Protein AF-A0A946AIP4-F1 (afdb_monomer_lite)

Secondary structure (DSSP, 8-state):
-------TTSHHHHHHHHTTTT--SSS--BTTB---TTHHHHS-HHHHHHHHH-HHHHHHTT-HHHHHHHHHTTTPPPP-----HHHHHHHHHHHHHHHHHTT---------TTS-------------------------------------

Sequence (152 aa):
MAPDVLPEHDGAYLFRTRCNSCHTFGGGDHDLGPDLAGVTFTRPEAWLQKWLSDPSAMIDGGDPTAVDLYTQYNEIRMPNLKLSGEDISRLMDYLRIQDKRLGFDTGEKDERENAPAGHHDHDHDHAHEHEAQEQAHEQAHEEHGGHSHDEG

pLDDT: mean 77.29, std 22.86, range [36.0, 97.56]

Radius of gyration: 34.37 Å; chains: 1; bounding box: 66×35×102 Å

Structure (mmCIF, N/CA/C/O backbone):
data_AF-A0A946AIP4-F1
#
_entry.id   AF-A0A946AIP4-F1
#
loop_
_atom_site.group_PDB
_atom_site.id
_atom_site.type_symbol
_atom_sit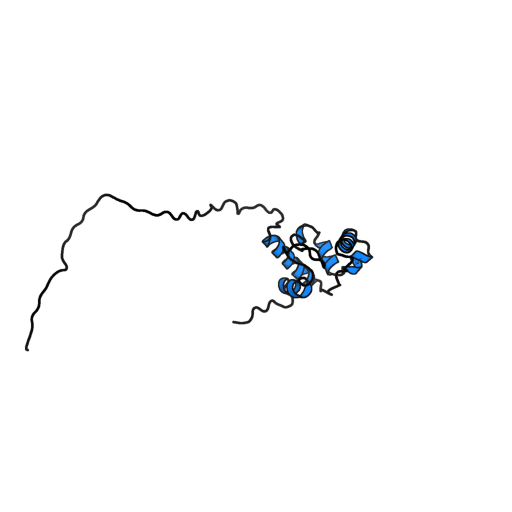e.label_atom_id
_atom_site.label_alt_id
_atom_site.label_comp_id
_atom_site.label_asym_id
_atom_site.label_entity_id
_atom_site.label_seq_id
_atom_site.pdbx_PDB_ins_code
_atom_site.Cartn_x
_atom_site.Cartn_y
_atom_site.Cartn_z
_atom_site.occupancy
_atom_site.B_iso_or_equiv
_atom_site.auth_seq_id
_atom_site.auth_comp_id
_atom_site.auth_asym_id
_atom_site.auth_atom_id
_atom_site.pdbx_PDB_model_num
ATOM 1 N N . MET A 1 1 ? 26.151 -6.319 -23.398 1.00 40.94 1 MET A N 1
ATOM 2 C CA . MET A 1 1 ? 24.923 -5.883 -22.705 1.00 40.94 1 MET A CA 1
ATOM 3 C C . MET A 1 1 ? 25.082 -6.158 -21.222 1.00 40.94 1 MET A C 1
ATOM 5 O O . MET A 1 1 ? 25.378 -7.295 -20.879 1.00 40.94 1 MET A O 1
ATOM 9 N N . ALA A 1 2 ? 24.937 -5.148 -20.365 1.00 49.59 2 ALA A N 1
ATOM 10 C CA . ALA A 1 2 ? 24.704 -5.395 -18.944 1.00 49.59 2 ALA A CA 1
ATOM 11 C C . ALA A 1 2 ? 23.263 -5.918 -18.775 1.00 49.59 2 ALA A C 1
ATOM 13 O O . ALA A 1 2 ? 22.395 -5.484 -19.538 1.00 49.59 2 ALA A O 1
ATOM 14 N N . PRO A 1 3 ? 23.003 -6.863 -17.858 1.00 53.16 3 PRO A N 1
ATOM 15 C CA . PRO A 1 3 ? 21.641 -7.283 -17.562 1.00 53.16 3 PRO A CA 1
ATOM 16 C C . PRO A 1 3 ? 20.845 -6.084 -17.041 1.00 53.16 3 PRO A C 1
ATOM 18 O O . PRO A 1 3 ? 21.365 -5.289 -16.259 1.00 53.16 3 PRO A O 1
ATOM 21 N N . ASP A 1 4 ? 19.600 -5.965 -17.495 1.00 62.44 4 ASP A N 1
ATOM 22 C CA . ASP A 1 4 ? 18.590 -5.024 -17.006 1.00 62.44 4 ASP A CA 1
ATOM 23 C C . ASP A 1 4 ? 18.219 -5.368 -15.550 1.00 62.44 4 ASP A C 1
ATOM 25 O O . ASP A 1 4 ? 17.180 -5.955 -15.249 1.00 62.44 4 ASP A O 1
ATOM 29 N N . VAL A 1 5 ? 19.151 -5.122 -14.627 1.00 59.91 5 VAL A N 1
ATOM 30 C CA . VAL A 1 5 ? 18.922 -5.251 -13.190 1.00 59.91 5 VAL A CA 1
ATOM 31 C C . VAL A 1 5 ? 18.235 -3.965 -12.764 1.00 59.91 5 VAL A C 1
ATOM 33 O O . VAL A 1 5 ? 18.893 -2.959 -12.500 1.00 59.91 5 VAL A O 1
ATOM 36 N N . LEU A 1 6 ? 16.900 -3.998 -12.730 1.00 58.81 6 LEU A N 1
ATOM 37 C CA . LEU A 1 6 ? 16.118 -2.973 -12.042 1.00 58.81 6 LEU A CA 1
ATOM 38 C C . LEU A 1 6 ? 16.717 -2.800 -10.636 1.00 58.81 6 LEU A C 1
ATOM 40 O O . LEU A 1 6 ? 16.903 -3.815 -9.955 1.00 58.81 6 LEU A O 1
ATOM 44 N N . PRO A 1 7 ? 17.056 -1.571 -10.207 1.00 66.94 7 PRO A N 1
ATOM 45 C CA . PRO A 1 7 ? 17.585 -1.332 -8.870 1.00 66.94 7 PRO A CA 1
ATOM 46 C C . PRO A 1 7 ? 16.702 -2.020 -7.824 1.00 66.94 7 PRO A C 1
ATOM 48 O O . PRO A 1 7 ? 15.482 -1.969 -7.940 1.00 66.94 7 PRO A O 1
ATOM 51 N N . GLU A 1 8 ? 17.281 -2.644 -6.794 1.00 60.56 8 GLU A N 1
ATOM 52 C CA . GLU A 1 8 ? 16.506 -3.384 -5.772 1.00 60.56 8 GLU A CA 1
ATOM 53 C C . GLU A 1 8 ? 15.485 -2.514 -5.023 1.00 60.56 8 GLU A C 1
ATOM 55 O O . GLU A 1 8 ? 14.568 -3.019 -4.380 1.00 60.56 8 GLU A O 1
ATOM 60 N N . HIS A 1 9 ? 15.637 -1.198 -5.127 1.00 68.75 9 HIS A N 1
ATOM 61 C CA . HIS A 1 9 ? 14.722 -0.223 -4.566 1.00 68.75 9 HIS A CA 1
ATOM 62 C C . HIS A 1 9 ? 13.744 0.365 -5.585 1.00 68.75 9 HIS A C 1
ATOM 64 O O . HIS A 1 9 ? 12.941 1.210 -5.222 1.00 68.75 9 HIS A O 1
ATOM 70 N N . ASP A 1 10 ? 13.789 -0.032 -6.854 1.00 88.81 10 ASP A N 1
ATOM 71 C CA . ASP A 1 10 ? 12.845 0.453 -7.855 1.00 88.81 10 ASP A CA 1
ATOM 72 C C . ASP A 1 10 ? 11.418 -0.031 -7.557 1.00 88.81 10 ASP A C 1
ATOM 74 O O . ASP A 1 10 ? 11.199 -1.175 -7.147 1.00 88.81 10 ASP A O 1
ATOM 78 N N . GLY A 1 11 ? 10.425 0.828 -7.794 1.00 92.69 11 GLY A N 1
ATOM 79 C CA . GLY A 1 11 ? 9.026 0.513 -7.503 1.00 92.69 11 GLY A CA 1
ATOM 80 C C . GLY A 1 11 ? 8.517 -0.717 -8.263 1.00 92.69 11 GLY A C 1
ATOM 81 O O . GLY A 1 11 ? 7.774 -1.520 -7.696 1.00 92.69 11 GLY A O 1
ATOM 82 N N . ALA A 1 12 ? 8.975 -0.937 -9.503 1.00 93.25 12 ALA A N 1
ATOM 83 C CA . ALA A 1 12 ? 8.600 -2.122 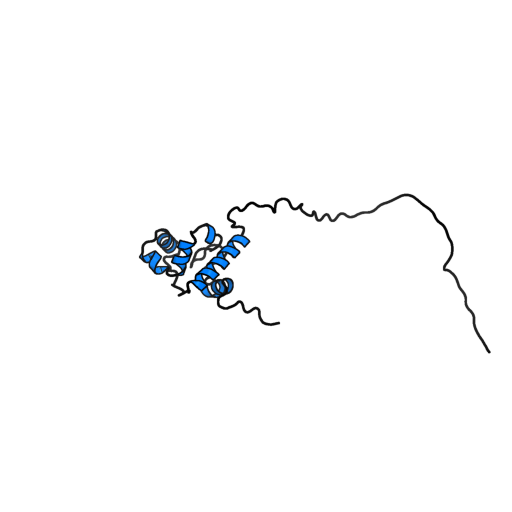-10.274 1.00 93.25 12 ALA A CA 1
ATOM 84 C C . ALA A 1 12 ? 9.230 -3.401 -9.703 1.00 93.25 12 ALA A C 1
ATOM 86 O O . ALA A 1 12 ? 8.592 -4.458 -9.671 1.00 93.25 12 ALA A O 1
ATOM 87 N N . TYR A 1 13 ? 10.473 -3.313 -9.223 1.00 93.44 13 TYR A N 1
ATOM 88 C CA . TYR A 1 13 ? 11.137 -4.427 -8.551 1.00 93.44 13 TYR A CA 1
ATOM 89 C C . TYR A 1 13 ? 10.443 -4.781 -7.229 1.00 93.44 13 TYR A C 1
ATOM 91 O O . TYR A 1 13 ? 10.164 -5.959 -6.977 1.00 93.44 13 TYR A O 1
ATOM 99 N N . LEU A 1 14 ? 10.110 -3.775 -6.415 1.00 94.38 14 LEU A N 1
ATOM 100 C CA . LEU A 1 14 ? 9.376 -3.950 -5.161 1.00 94.38 14 LEU A CA 1
ATOM 101 C C . LEU A 1 14 ? 8.022 -4.618 -5.407 1.00 94.38 14 LEU A C 1
ATOM 103 O O . LEU A 1 14 ? 7.722 -5.628 -4.773 1.00 94.38 14 LEU A O 1
ATOM 107 N N . PHE A 1 15 ? 7.245 -4.139 -6.381 1.00 95.19 15 PHE A N 1
ATOM 108 C CA . PHE A 1 15 ? 5.968 -4.758 -6.733 1.00 95.19 15 PHE A CA 1
ATOM 109 C C . PHE A 1 15 ? 6.135 -6.231 -7.134 1.00 95.19 15 PHE A C 1
ATOM 111 O O . PHE A 1 15 ? 5.472 -7.115 -6.583 1.00 95.19 15 PHE A O 1
ATOM 118 N N . ARG A 1 16 ? 7.072 -6.521 -8.047 1.00 93.50 16 ARG A N 1
ATOM 119 C CA . ARG A 1 16 ? 7.306 -7.880 -8.556 1.00 93.50 16 ARG A CA 1
ATOM 120 C C . ARG A 1 16 ? 7.723 -8.860 -7.461 1.00 93.50 16 ARG A C 1
ATOM 122 O O . ARG A 1 16 ? 7.349 -10.026 -7.523 1.00 93.50 16 ARG A O 1
ATOM 129 N N . THR A 1 17 ? 8.517 -8.409 -6.493 1.00 93.62 17 THR A N 1
ATOM 130 C CA . THR A 1 17 ? 9.101 -9.279 -5.460 1.00 93.62 17 THR A CA 1
ATOM 131 C C . THR A 1 17 ? 8.296 -9.332 -4.166 1.00 93.62 17 THR A C 1
ATOM 133 O O . THR A 1 17 ? 8.458 -10.285 -3.405 1.00 93.62 17 THR A O 1
ATOM 136 N N . ARG A 1 18 ? 7.446 -8.333 -3.892 1.00 94.38 18 ARG A N 1
ATOM 137 C CA . ARG A 1 18 ? 6.746 -8.186 -2.605 1.00 94.38 18 ARG A CA 1
ATOM 138 C C . ARG A 1 18 ? 5.220 -8.146 -2.702 1.00 94.38 18 ARG A C 1
ATOM 140 O O . ARG A 1 18 ? 4.573 -8.395 -1.691 1.00 94.38 18 ARG A O 1
ATOM 147 N N . CYS A 1 19 ? 4.647 -7.838 -3.867 1.00 95.25 19 CYS A N 1
ATOM 148 C CA . CYS A 1 19 ? 3.201 -7.624 -4.023 1.00 95.25 19 CYS A CA 1
ATOM 149 C C . CYS A 1 19 ? 2.549 -8.650 -4.962 1.00 95.25 19 CYS A C 1
ATOM 151 O O . CYS A 1 19 ? 1.486 -9.182 -4.650 1.00 95.25 19 CYS A O 1
ATOM 153 N N . ASN A 1 20 ? 3.212 -8.977 -6.075 1.00 94.44 20 ASN A N 1
ATOM 154 C CA . ASN A 1 20 ? 2.677 -9.833 -7.144 1.00 94.44 20 ASN A CA 1
ATOM 155 C C . ASN A 1 20 ? 2.434 -11.305 -6.737 1.00 94.44 20 ASN A C 1
ATOM 157 O O . ASN A 1 20 ? 1.905 -12.093 -7.510 1.00 94.44 20 ASN A O 1
ATOM 161 N N . SER A 1 21 ? 2.846 -11.717 -5.535 1.00 93.44 21 SER A N 1
ATOM 162 C CA . SER A 1 21 ? 2.510 -13.046 -5.006 1.00 93.44 21 SER A CA 1
ATOM 163 C C . SER A 1 21 ? 1.051 -13.162 -4.564 1.00 93.44 21 SER A C 1
ATOM 165 O O . SER A 1 21 ? 0.535 -14.272 -4.486 1.00 93.44 21 SER A O 1
ATOM 167 N N . CYS A 1 22 ? 0.420 -12.036 -4.222 1.00 95.44 22 CYS A N 1
ATOM 168 C CA . CYS A 1 22 ? -0.935 -11.999 -3.668 1.00 95.44 22 CYS A CA 1
ATOM 169 C C . CYS A 1 22 ? -1.879 -11.091 -4.459 1.00 95.44 22 CYS A C 1
ATOM 171 O O . CYS A 1 22 ? -3.088 -11.267 -4.377 1.00 95.44 22 CYS A O 1
ATOM 173 N N . HIS A 1 23 ? -1.331 -10.123 -5.193 1.00 95.88 23 HIS A N 1
ATOM 174 C CA . HIS A 1 23 ? -2.089 -9.134 -5.943 1.00 95.88 23 HIS A CA 1
ATOM 175 C C . HIS A 1 23 ? -1.799 -9.227 -7.431 1.00 95.88 23 HIS A C 1
ATOM 177 O O . HIS A 1 23 ? -0.675 -9.523 -7.837 1.00 95.88 23 HIS A O 1
ATOM 183 N N . THR A 1 24 ? -2.791 -8.862 -8.230 1.00 94.25 24 THR A N 1
ATOM 184 C CA . THR A 1 24 ? -2.620 -8.595 -9.655 1.00 94.25 24 THR A CA 1
ATOM 185 C C . THR A 1 24 ? -2.607 -7.094 -9.931 1.00 94.25 24 THR A C 1
ATOM 187 O O . THR A 1 24 ? -2.795 -6.268 -9.035 1.00 94.25 24 THR A O 1
ATOM 190 N N . PHE A 1 25 ? -2.375 -6.749 -11.197 1.00 93.06 25 PHE A N 1
ATOM 191 C CA . PHE A 1 25 ? -2.563 -5.397 -11.702 1.00 93.06 25 PHE A CA 1
ATOM 192 C C . PHE A 1 25 ? -3.305 -5.455 -13.046 1.00 93.06 25 PHE A C 1
ATOM 194 O O . PHE A 1 25 ? -2.689 -5.675 -14.089 1.00 93.06 25 PHE A O 1
ATOM 201 N N . GLY A 1 26 ? -4.631 -5.324 -13.018 1.00 90.75 26 GLY A N 1
ATOM 202 C CA . GLY A 1 26 ? -5.519 -5.497 -14.175 1.00 90.75 26 GLY A CA 1
ATOM 203 C C . GLY A 1 26 ? -5.855 -6.962 -14.475 1.00 90.75 26 GLY A C 1
ATOM 204 O O . GLY A 1 26 ? -6.305 -7.277 -15.576 1.00 90.75 26 GLY A O 1
ATOM 205 N N . GLY A 1 27 ? -5.587 -7.864 -13.526 1.00 90.81 27 GLY A N 1
ATOM 206 C CA . GLY A 1 27 ? -5.831 -9.305 -13.645 1.00 90.81 27 GLY A CA 1
ATOM 207 C C . GLY A 1 27 ? -7.122 -9.781 -12.977 1.00 90.81 27 GLY A C 1
ATOM 208 O O . GLY A 1 27 ? -7.464 -10.954 -13.121 1.00 90.81 27 GLY A O 1
ATOM 209 N N . GLY A 1 28 ? -7.837 -8.885 -12.288 1.00 92.69 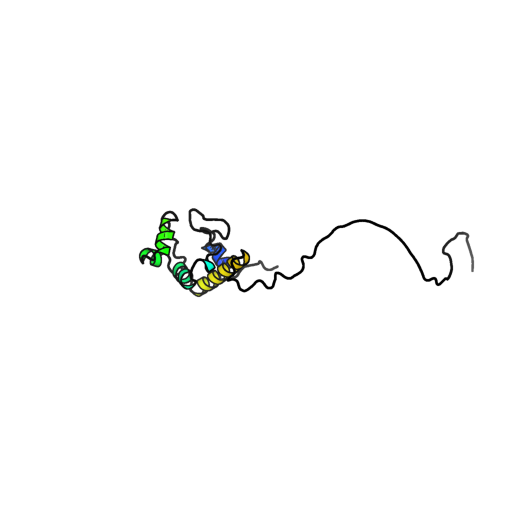28 GLY A N 1
ATOM 210 C CA . GLY A 1 28 ? -8.981 -9.223 -11.443 1.00 92.69 28 GLY A CA 1
ATOM 211 C C . GLY A 1 28 ? -8.583 -9.724 -10.052 1.00 92.69 28 GLY A C 1
ATOM 212 O O . GLY A 1 28 ? -7.430 -10.047 -9.789 1.00 92.69 28 GLY A O 1
ATOM 213 N N . ASP A 1 29 ? -9.555 -9.760 -9.144 1.00 91.12 29 ASP A N 1
ATOM 214 C CA . ASP A 1 29 ? -9.314 -10.124 -7.747 1.00 91.12 29 ASP A CA 1
ATOM 215 C C . ASP A 1 29 ? -8.827 -11.574 -7.597 1.00 91.12 29 ASP A C 1
ATOM 217 O O . ASP A 1 29 ? -9.248 -12.476 -8.328 1.00 91.12 29 ASP A O 1
ATOM 221 N N . HIS A 1 30 ? -7.963 -11.805 -6.607 1.00 85.81 30 HIS A N 1
ATOM 222 C CA . HIS A 1 30 ? -7.453 -13.125 -6.250 1.00 85.81 30 HIS A CA 1
ATOM 223 C C . HIS A 1 30 ? -7.892 -13.508 -4.829 1.00 85.81 30 HIS A C 1
ATOM 225 O O . HIS A 1 30 ? -8.130 -12.654 -3.978 1.00 85.81 30 HIS A O 1
ATOM 231 N N . ASP A 1 31 ? -7.887 -14.807 -4.517 1.00 86.50 31 ASP A N 1
ATOM 232 C CA . ASP A 1 31 ? -8.213 -15.340 -3.181 1.00 86.50 31 ASP A CA 1
ATOM 233 C C . ASP A 1 31 ? -7.376 -14.748 -2.029 1.00 86.50 31 ASP A C 1
ATOM 235 O O . ASP A 1 31 ? -7.785 -14.820 -0.870 1.00 86.50 31 ASP A O 1
ATOM 239 N N . LEU A 1 32 ? -6.186 -14.213 -2.337 1.00 91.31 32 LEU A N 1
ATOM 240 C CA . LEU A 1 32 ? -5.246 -13.653 -1.361 1.00 91.31 32 LEU A CA 1
ATOM 241 C C . LEU A 1 32 ? -5.321 -12.125 -1.268 1.00 91.31 32 LEU A C 1
ATOM 243 O O . LEU A 1 32 ? -4.783 -11.558 -0.316 1.00 91.31 32 LEU A O 1
ATOM 247 N N . GLY A 1 33 ? -5.939 -11.454 -2.242 1.00 92.81 33 GLY A N 1
ATOM 248 C CA . GLY A 1 33 ? -6.004 -10.002 -2.267 1.00 92.81 33 GLY A CA 1
ATOM 249 C C . GLY A 1 33 ? -6.667 -9.418 -3.522 1.00 92.81 33 GLY A C 1
ATOM 250 O O . GLY A 1 33 ? -6.721 -10.075 -4.563 1.00 92.81 33 GLY A O 1
ATOM 251 N N . PRO A 1 34 ? -7.146 -8.164 -3.428 1.00 95.25 34 PRO A N 1
ATOM 252 C CA . PRO A 1 34 ? -7.774 -7.437 -4.532 1.00 95.25 34 PRO A CA 1
ATOM 253 C C . PRO A 1 34 ? -6.815 -7.167 -5.690 1.00 95.25 34 PRO A C 1
ATOM 255 O O . PRO A 1 34 ? -5.595 -7.077 -5.498 1.00 95.25 34 PRO A O 1
ATOM 258 N N . ASP A 1 35 ? -7.384 -6.907 -6.862 1.00 96.19 35 ASP A N 1
ATOM 259 C CA . ASP A 1 35 ? -6.669 -6.265 -7.958 1.00 96.19 35 ASP A CA 1
ATOM 260 C C . ASP A 1 35 ? -6.277 -4.826 -7.588 1.00 96.19 35 ASP A C 1
ATOM 262 O O . ASP A 1 35 ? -7.046 -4.087 -6.969 1.00 96.19 35 ASP A O 1
ATOM 266 N N . LEU A 1 36 ? -5.067 -4.409 -7.970 1.00 96.88 36 LEU A N 1
ATOM 267 C CA . LEU A 1 36 ? -4.562 -3.066 -7.660 1.00 96.88 36 LEU A CA 1
ATOM 268 C C . LEU A 1 36 ? -4.788 -2.048 -8.782 1.00 96.88 36 LEU A C 1
ATOM 270 O O . LEU A 1 36 ? -4.398 -0.891 -8.631 1.00 96.88 36 LEU A O 1
ATOM 274 N N . ALA A 1 37 ? -5.423 -2.443 -9.886 1.00 95.44 37 ALA A N 1
ATOM 275 C CA . ALA A 1 37 ? -5.792 -1.513 -10.946 1.00 95.44 37 ALA A CA 1
ATOM 276 C C . ALA A 1 37 ? -6.746 -0.422 -10.424 1.00 95.44 37 ALA A C 1
ATOM 278 O O . ALA A 1 37 ? -7.800 -0.693 -9.852 1.00 95.44 37 ALA A O 1
ATOM 279 N N . GLY A 1 38 ? -6.364 0.835 -10.619 1.00 95.56 38 GLY A N 1
ATOM 280 C CA . GLY A 1 38 ? -7.073 2.020 -10.145 1.00 95.56 38 GLY A CA 1
ATOM 281 C C . GLY A 1 38 ? -6.926 2.278 -8.642 1.00 95.56 38 GLY A C 1
ATOM 282 O O . GLY A 1 38 ? -7.630 3.137 -8.099 1.00 95.56 38 GLY A O 1
ATOM 283 N N . VAL A 1 39 ? -6.049 1.568 -7.922 1.00 96.44 39 VAL A N 1
ATOM 284 C CA . VAL A 1 39 ? -5.959 1.690 -6.456 1.00 96.44 39 VAL A CA 1
ATOM 285 C C . VAL A 1 39 ? -5.570 3.103 -6.018 1.00 96.44 39 VAL A C 1
ATOM 287 O O . VAL A 1 39 ? -6.108 3.615 -5.035 1.00 96.44 39 VAL A O 1
ATOM 290 N N . THR A 1 40 ? -4.701 3.780 -6.777 1.00 95.44 40 THR A N 1
ATOM 291 C CA . THR A 1 40 ? -4.254 5.145 -6.450 1.00 95.44 40 THR A CA 1
ATOM 292 C C . THR A 1 40 ? -5.327 6.207 -6.700 1.00 95.44 40 THR A C 1
ATOM 294 O O . THR A 1 40 ? -5.191 7.339 -6.243 1.00 95.44 40 THR A O 1
ATOM 297 N N . PHE A 1 41 ? -6.420 5.828 -7.367 1.00 92.81 41 PHE A N 1
ATOM 298 C CA . PHE A 1 41 ? -7.584 6.670 -7.646 1.00 92.81 41 PHE A CA 1
ATOM 299 C C . PHE A 1 41 ? -8.743 6.398 -6.693 1.00 92.81 41 PHE A C 1
ATOM 301 O O . PHE A 1 41 ? -9.492 7.302 -6.327 1.00 92.81 41 PHE A O 1
ATOM 308 N N . THR A 1 42 ? -8.901 5.142 -6.286 1.00 92.94 42 THR A N 1
ATOM 309 C CA . THR A 1 42 ? -10.002 4.697 -5.426 1.00 92.94 42 THR A CA 1
ATOM 310 C C . THR A 1 42 ? -9.724 4.902 -3.941 1.00 92.94 42 THR A C 1
ATOM 312 O O . THR A 1 42 ? -10.660 4.872 -3.132 1.00 92.94 42 THR A O 1
ATOM 315 N N . ARG A 1 43 ? -8.457 5.090 -3.550 1.00 94.38 43 ARG A N 1
ATOM 316 C CA . ARG A 1 43 ? -8.049 5.268 -2.154 1.00 94.38 43 ARG A CA 1
ATOM 317 C C . ARG A 1 43 ? -7.137 6.483 -1.982 1.00 94.38 43 ARG A C 1
ATOM 319 O O . ARG A 1 43 ? -6.257 6.709 -2.808 1.00 94.38 43 ARG A O 1
ATOM 326 N N . PRO A 1 44 ? -7.299 7.253 -0.889 1.00 95.88 44 PRO A N 1
ATOM 327 C CA . PRO A 1 44 ? -6.407 8.366 -0.596 1.00 95.88 44 PRO A CA 1
ATOM 328 C C . PRO A 1 44 ? -4.959 7.898 -0.445 1.00 95.88 44 PRO A C 1
ATOM 330 O O . PRO A 1 44 ? -4.687 6.919 0.250 1.00 95.88 44 PRO A O 1
ATOM 333 N N . GLU A 1 45 ? -4.018 8.654 -1.006 1.00 94.88 45 GLU A N 1
ATOM 334 C CA . GLU A 1 45 ? -2.587 8.340 -0.926 1.00 94.88 45 GLU A CA 1
ATOM 335 C C . GLU A 1 45 ? -2.104 8.165 0.522 1.00 94.88 45 GLU A C 1
ATOM 337 O O . GLU A 1 45 ? -1.418 7.195 0.832 1.00 94.88 45 GLU A O 1
ATOM 342 N N . ALA A 1 46 ? -2.536 9.037 1.438 1.00 96.38 46 ALA A N 1
ATOM 343 C CA . ALA A 1 46 ? -2.187 8.927 2.855 1.00 96.38 46 ALA A CA 1
ATOM 344 C C . A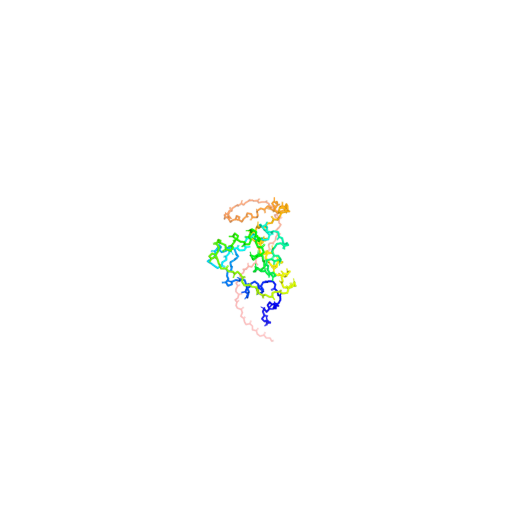LA A 1 46 ? -2.705 7.628 3.503 1.00 96.38 46 ALA A C 1
ATOM 346 O O . ALA A 1 46 ? -2.050 7.070 4.385 1.00 96.38 46 ALA A O 1
ATOM 347 N N . TRP A 1 47 ? -3.866 7.130 3.062 1.00 97.56 47 TRP A N 1
ATOM 348 C CA . TRP A 1 47 ? -4.409 5.856 3.534 1.00 97.56 47 TRP A CA 1
ATOM 349 C C . TRP A 1 47 ? -3.561 4.693 3.013 1.00 97.56 47 TRP A C 1
ATOM 351 O O . TRP A 1 47 ? -3.163 3.837 3.798 1.00 97.56 47 TRP A O 1
ATOM 361 N N . LEU A 1 48 ? -3.196 4.710 1.725 1.00 97.56 48 LEU A N 1
ATOM 362 C CA . LEU A 1 48 ? -2.345 3.684 1.110 1.00 97.56 48 LEU A CA 1
ATOM 363 C C . LEU A 1 48 ? -0.952 3.627 1.748 1.00 97.56 48 LEU A C 1
ATOM 365 O O . LEU A 1 48 ? -0.466 2.544 2.062 1.00 97.56 48 LEU A O 1
ATOM 369 N N . GLN A 1 49 ? -0.331 4.776 2.015 1.00 96.94 49 GLN A N 1
ATOM 370 C CA . GLN A 1 49 ? 0.965 4.830 2.698 1.00 96.94 49 GLN A CA 1
ATOM 371 C C . GLN A 1 49 ? 0.889 4.247 4.116 1.00 96.94 49 GLN A C 1
ATOM 373 O O . GLN A 1 49 ? 1.763 3.478 4.519 1.00 96.94 49 GLN A O 1
ATOM 378 N N . LYS A 1 50 ? -0.169 4.574 4.872 1.00 97.00 50 LYS A N 1
ATOM 379 C CA . LYS A 1 50 ? -0.382 4.023 6.217 1.00 97.00 50 LYS A CA 1
ATOM 380 C C . LYS A 1 50 ? -0.617 2.513 6.169 1.00 97.00 50 LYS A C 1
ATOM 382 O O . LYS A 1 50 ? -0.023 1.787 6.965 1.00 97.00 50 LYS A O 1
ATOM 387 N N . TRP A 1 51 ? -1.417 2.054 5.209 1.00 97.56 51 TRP A N 1
ATOM 388 C CA . TRP A 1 51 ? -1.697 0.639 4.989 1.00 97.56 51 TRP A CA 1
ATOM 389 C C . TRP A 1 51 ? -0.422 -0.140 4.680 1.00 97.56 51 TRP A C 1
ATOM 391 O O . TRP A 1 51 ? -0.137 -1.126 5.345 1.00 97.56 51 TRP A O 1
ATOM 401 N N . LEU A 1 52 ? 0.400 0.339 3.745 1.00 96.81 52 LEU A N 1
ATOM 402 C CA . LEU A 1 52 ? 1.664 -0.308 3.378 1.00 96.81 52 LEU A CA 1
ATOM 403 C C . LEU A 1 52 ? 2.698 -0.313 4.517 1.00 96.81 52 LEU A C 1
ATOM 405 O O . LEU A 1 52 ? 3.561 -1.190 4.555 1.00 96.81 52 LEU A O 1
ATOM 409 N N . SER A 1 53 ? 2.620 0.648 5.442 1.00 97.12 53 SER A N 1
ATOM 410 C CA . SER A 1 53 ? 3.512 0.724 6.602 1.00 97.12 53 SER A CA 1
ATOM 411 C C . SER A 1 53 ? 3.142 -0.282 7.695 1.00 97.12 53 SER A C 1
ATOM 413 O O . SER A 1 53 ? 4.024 -0.969 8.226 1.00 97.12 53 SER A O 1
ATOM 415 N N . ASP A 1 54 ? 1.854 -0.393 8.035 1.00 96.56 54 ASP A N 1
ATOM 416 C CA . ASP A 1 54 ? 1.389 -1.354 9.036 1.00 96.56 54 ASP A CA 1
ATOM 417 C C . ASP A 1 54 ? -0.081 -1.784 8.836 1.00 96.56 54 ASP A C 1
ATOM 419 O O . ASP A 1 54 ? -0.985 -1.239 9.482 1.00 96.56 54 ASP A O 1
ATOM 423 N N . PRO A 1 55 ? -0.340 -2.791 7.976 1.00 96.50 55 PRO A N 1
ATOM 424 C CA . PRO A 1 55 ? -1.700 -3.248 7.683 1.00 96.50 55 PRO A CA 1
ATOM 425 C C . PRO A 1 55 ? -2.422 -3.769 8.932 1.00 96.50 55 PRO A C 1
ATOM 427 O O . PRO A 1 55 ? -3.585 -3.444 9.174 1.00 96.50 55 PRO A O 1
ATOM 430 N N . SER A 1 56 ? -1.714 -4.538 9.770 1.00 95.56 56 SER A N 1
ATOM 431 C CA . SER A 1 56 ? -2.269 -5.114 11.000 1.00 95.56 56 SER A CA 1
ATOM 432 C C . SER A 1 56 ? -2.771 -4.036 11.952 1.00 95.56 56 SER A C 1
ATOM 434 O O . SER A 1 56 ? -3.872 -4.163 12.473 1.00 95.56 56 SER A O 1
ATOM 436 N N . ALA A 1 57 ? -2.018 -2.946 12.126 1.00 96.56 57 ALA A N 1
ATOM 437 C CA . ALA A 1 57 ? -2.433 -1.850 12.997 1.00 96.56 57 ALA A CA 1
ATOM 438 C C . ALA A 1 57 ? -3.693 -1.131 12.492 1.00 96.56 57 ALA A C 1
ATOM 440 O O . ALA A 1 57 ? -4.462 -0.616 13.301 1.00 96.56 57 ALA A O 1
ATOM 441 N N . MET A 1 58 ? -3.934 -1.091 11.177 1.00 97.44 58 MET A N 1
ATOM 442 C CA . MET A 1 58 ? -5.171 -0.524 10.629 1.00 97.44 58 MET A CA 1
ATOM 443 C C . MET A 1 58 ? -6.374 -1.437 10.856 1.00 97.44 58 MET A C 1
ATOM 445 O O . MET A 1 58 ? -7.430 -0.945 11.248 1.00 97.44 58 MET A O 1
ATOM 449 N N . ILE A 1 59 ? -6.202 -2.751 10.681 1.00 96.69 59 ILE A N 1
ATOM 450 C CA . ILE A 1 59 ? -7.247 -3.741 10.985 1.00 96.69 59 ILE A CA 1
ATOM 451 C C . ILE A 1 59 ? -7.560 -3.730 12.488 1.00 96.69 59 ILE A C 1
ATOM 453 O O . ILE A 1 59 ? -8.712 -3.572 12.881 1.00 96.69 59 ILE A O 1
ATOM 457 N N . ASP A 1 60 ? -6.538 -3.841 13.339 1.00 96.56 60 ASP A N 1
ATOM 458 C CA . ASP A 1 60 ? -6.693 -3.901 14.799 1.00 96.56 60 ASP A CA 1
ATOM 459 C C . ASP A 1 60 ? -7.166 -2.567 15.389 1.00 96.56 60 ASP A C 1
ATOM 461 O O . ASP A 1 60 ? -7.859 -2.536 16.404 1.00 96.56 60 ASP A O 1
ATOM 465 N N . GLY A 1 61 ? -6.822 -1.457 14.733 1.00 96.25 61 GLY A N 1
ATOM 466 C CA . GLY A 1 61 ? -7.332 -0.125 15.045 1.00 96.25 61 GLY A CA 1
ATOM 467 C C . GLY A 1 61 ? -8.784 0.102 14.615 1.00 96.25 61 GLY A C 1
ATOM 468 O O . GLY A 1 61 ? -9.335 1.155 14.931 1.00 96.25 61 GLY A O 1
ATOM 469 N N . GLY A 1 62 ? -9.400 -0.855 13.911 1.00 95.94 62 GLY A N 1
ATOM 470 C CA . GLY A 1 62 ? -10.791 -0.783 13.476 1.00 95.94 62 GLY A CA 1
ATOM 471 C C . GLY A 1 62 ? -11.038 0.210 12.341 1.00 95.94 62 GLY A C 1
ATOM 472 O O . GLY A 1 62 ? -12.127 0.778 12.270 1.00 95.94 62 GLY A O 1
ATOM 473 N N . ASP A 1 63 ? -10.050 0.458 11.471 1.00 97.50 63 ASP A N 1
ATOM 474 C CA . ASP A 1 63 ? -10.292 1.237 10.254 1.00 97.50 63 ASP A CA 1
ATOM 475 C C . ASP A 1 63 ? -11.367 0.520 9.418 1.00 97.50 63 ASP A C 1
ATOM 477 O O . ASP A 1 63 ? -11.182 -0.648 9.068 1.00 97.50 63 ASP A O 1
ATOM 481 N N . PRO A 1 64 ? -12.501 1.175 9.108 1.00 96.44 64 PRO A N 1
ATOM 482 C CA . PRO A 1 64 ? -13.643 0.491 8.512 1.00 96.44 64 PRO A CA 1
ATOM 483 C C . PRO A 1 64 ? -13.294 -0.096 7.144 1.00 96.44 64 PRO A C 1
ATOM 485 O O . PRO A 1 64 ? -13.683 -1.214 6.839 1.00 96.44 64 PRO A O 1
ATOM 488 N N . THR A 1 65 ? -12.479 0.606 6.348 1.00 95.44 65 THR A N 1
ATOM 489 C CA . THR A 1 65 ? -12.058 0.106 5.033 1.00 95.44 65 THR A CA 1
ATOM 490 C C . THR A 1 65 ? -11.126 -1.095 5.175 1.00 95.44 65 THR A C 1
ATOM 492 O O . THR A 1 65 ? -11.276 -2.072 4.446 1.00 95.44 65 THR A O 1
ATOM 495 N N . ALA A 1 66 ? -10.182 -1.054 6.116 1.00 96.44 66 ALA A N 1
ATOM 496 C CA . ALA A 1 66 ? -9.290 -2.176 6.394 1.00 96.44 66 ALA A CA 1
ATOM 497 C C . ALA A 1 66 ? -10.046 -3.426 6.872 1.00 96.44 66 ALA A C 1
ATOM 499 O O . ALA A 1 66 ? -9.761 -4.528 6.406 1.00 96.44 66 ALA A O 1
ATOM 500 N N . VAL A 1 67 ? -11.003 -3.258 7.788 1.00 96.88 67 VAL A N 1
ATOM 501 C CA . VAL A 1 67 ? -11.817 -4.356 8.336 1.00 96.88 67 VAL A CA 1
ATOM 502 C C . VAL A 1 67 ? -12.745 -4.939 7.269 1.00 96.88 67 VAL A C 1
ATOM 504 O O . VAL A 1 67 ? -12.864 -6.162 7.162 1.00 96.88 67 VAL A O 1
ATOM 507 N N . ASP A 1 68 ? -13.350 -4.090 6.439 1.00 95.50 68 ASP A N 1
ATOM 508 C CA . ASP A 1 68 ? -14.197 -4.533 5.333 1.00 95.50 68 ASP A CA 1
ATOM 509 C C . ASP A 1 68 ? -13.392 -5.333 4.305 1.00 95.50 68 ASP A C 1
ATOM 511 O O . ASP A 1 68 ? -13.848 -6.384 3.857 1.00 95.50 68 ASP A O 1
ATOM 515 N N . LEU A 1 69 ? -12.190 -4.871 3.941 1.00 94.00 69 LEU A N 1
ATOM 516 C CA . LEU A 1 69 ? -11.296 -5.604 3.040 1.00 94.00 69 LEU A CA 1
ATOM 517 C C . LEU A 1 69 ? -10.859 -6.934 3.660 1.00 94.00 69 LEU A C 1
ATOM 519 O O . LEU A 1 69 ? -10.947 -7.968 3.010 1.00 94.00 69 LEU A O 1
ATOM 523 N N . TYR A 1 70 ? -10.454 -6.937 4.928 1.00 94.88 70 TYR A N 1
ATOM 524 C CA . TYR A 1 70 ? -10.102 -8.163 5.643 1.00 94.88 70 TYR A CA 1
ATOM 525 C C . TYR A 1 70 ? -11.232 -9.203 5.589 1.00 94.88 70 TYR A C 1
ATOM 527 O O . TYR A 1 70 ? -10.989 -10.365 5.278 1.00 94.88 70 TYR A O 1
ATOM 535 N N . THR A 1 71 ? -12.472 -8.772 5.818 1.00 94.44 71 THR A N 1
ATOM 536 C CA . THR A 1 71 ? -13.647 -9.655 5.788 1.00 94.44 71 THR A CA 1
ATOM 537 C C . THR A 1 71 ? -13.953 -10.156 4.372 1.00 94.44 71 THR A C 1
ATOM 539 O O . THR A 1 71 ? -14.315 -11.316 4.195 1.00 94.44 71 THR A O 1
ATOM 542 N N . GLN A 1 72 ? -13.791 -9.305 3.353 1.00 92.69 72 GLN A N 1
ATOM 543 C CA . GLN A 1 72 ? -14.021 -9.664 1.947 1.00 92.69 72 GLN A CA 1
ATOM 544 C C . GLN A 1 72 ? -12.992 -10.669 1.413 1.00 92.69 72 GLN A C 1
ATOM 546 O O . GLN A 1 72 ? -13.348 -11.535 0.619 1.00 92.69 72 GLN A O 1
ATOM 551 N N . TYR A 1 73 ? -11.740 -10.584 1.866 1.00 93.25 73 TYR A N 1
ATOM 552 C CA . TYR A 1 73 ? -10.628 -11.411 1.390 1.00 93.25 73 TYR A CA 1
ATOM 553 C C . TYR A 1 73 ? -10.282 -12.528 2.385 1.00 93.25 73 TYR A C 1
ATOM 555 O O . TYR A 1 73 ? -9.147 -12.659 2.846 1.00 93.25 73 TYR A O 1
ATOM 563 N N . ASN A 1 74 ? -11.290 -13.348 2.710 1.00 92.44 74 ASN A N 1
ATOM 564 C CA . ASN A 1 74 ? -11.173 -14.589 3.490 1.00 92.44 74 ASN A CA 1
ATOM 565 C C . ASN A 1 74 ? -10.544 -14.439 4.883 1.00 92.44 74 ASN A C 1
ATOM 567 O O . ASN A 1 74 ? -9.953 -15.392 5.392 1.00 92.44 74 ASN A O 1
ATOM 571 N N . GLU A 1 75 ? -10.636 -13.255 5.494 1.00 94.00 75 GLU A N 1
ATOM 572 C CA . GLU A 1 75 ? -10.009 -12.976 6.788 1.00 94.00 75 GLU A CA 1
ATOM 573 C C . GLU A 1 75 ? -8.487 -13.237 6.764 1.00 94.00 75 GLU A C 1
ATOM 575 O O . GLU A 1 75 ? -7.856 -13.562 7.776 1.00 94.00 75 GLU A O 1
ATOM 580 N N . ILE A 1 76 ? -7.864 -13.082 5.590 1.00 93.12 76 ILE A N 1
ATOM 581 C CA . ILE A 1 76 ? -6.418 -13.189 5.420 1.00 93.12 76 ILE A CA 1
ATOM 582 C C . ILE A 1 76 ? -5.806 -11.816 5.684 1.00 93.12 76 ILE A C 1
ATOM 584 O O . ILE A 1 76 ? -6.083 -10.828 5.005 1.00 93.12 76 ILE A O 1
ATOM 588 N N . ARG A 1 77 ? -4.931 -11.739 6.691 1.00 93.69 77 ARG A N 1
ATOM 589 C CA . ARG A 1 77 ? -4.204 -10.503 6.996 1.00 93.69 77 ARG A CA 1
ATOM 590 C C . ARG A 1 77 ? -3.060 -10.301 6.012 1.00 93.69 77 ARG A C 1
ATOM 592 O O . ARG A 1 77 ? -2.171 -11.149 5.922 1.00 93.69 77 ARG A O 1
ATOM 599 N N . MET A 1 78 ? -3.027 -9.140 5.357 1.00 95.62 78 MET A N 1
ATOM 600 C CA . MET A 1 78 ? -1.841 -8.710 4.620 1.00 95.62 78 MET A CA 1
ATOM 601 C C . MET A 1 78 ? -0.663 -8.582 5.603 1.00 95.62 78 MET A C 1
ATOM 603 O O . MET A 1 78 ? -0.764 -7.836 6.583 1.00 95.62 78 MET A O 1
ATOM 607 N N . PRO A 1 79 ? 0.453 -9.301 5.392 1.00 94.88 79 PRO A N 1
ATOM 608 C CA . PRO A 1 79 ? 1.586 -9.235 6.300 1.00 94.88 79 PRO A CA 1
ATOM 609 C C . PRO A 1 79 ? 2.256 -7.861 6.231 1.00 94.88 79 PRO A C 1
ATOM 611 O O . PRO A 1 79 ? 2.331 -7.235 5.176 1.00 94.88 79 PRO A O 1
ATOM 614 N N . ASN A 1 80 ? 2.819 -7.410 7.353 1.00 95.69 80 ASN A N 1
ATOM 615 C CA . ASN A 1 80 ? 3.665 -6.223 7.352 1.00 95.69 80 ASN A CA 1
ATOM 616 C C . ASN A 1 80 ? 5.008 -6.559 6.679 1.00 95.69 80 ASN A C 1
ATOM 618 O O . ASN A 1 80 ? 5.837 -7.275 7.244 1.00 95.69 80 ASN A O 1
ATOM 622 N N . LEU A 1 81 ? 5.214 -6.017 5.478 1.00 94.62 81 LEU A N 1
ATOM 623 C CA . LEU A 1 81 ? 6.383 -6.271 4.630 1.00 94.62 81 LEU A CA 1
ATOM 624 C C . LEU A 1 81 ? 7.643 -5.503 5.065 1.00 94.62 81 LEU A C 1
ATOM 626 O O . LEU A 1 81 ? 8.688 -5.651 4.435 1.00 94.62 81 LEU A O 1
ATOM 630 N N . LYS A 1 82 ? 7.556 -4.703 6.140 1.00 94.38 82 LYS A N 1
ATOM 631 C CA . LYS A 1 82 ? 8.652 -3.899 6.708 1.00 94.38 82 LYS A CA 1
ATOM 632 C C . LYS A 1 82 ? 9.320 -2.986 5.677 1.00 94.38 82 LYS A C 1
ATOM 634 O O . LYS A 1 82 ? 10.538 -2.832 5.672 1.00 94.38 82 LYS A O 1
ATOM 639 N N . LEU A 1 83 ? 8.502 -2.378 4.818 1.00 93.56 83 LEU A N 1
ATOM 640 C CA . LEU A 1 83 ? 8.955 -1.401 3.833 1.00 93.56 83 LEU A CA 1
ATOM 641 C C . LEU A 1 83 ? 9.416 -0.117 4.531 1.00 93.56 83 LEU A C 1
ATOM 643 O O . LEU A 1 83 ? 8.786 0.345 5.486 1.00 93.56 83 LEU A O 1
ATOM 647 N N . SER A 1 84 ? 10.509 0.470 4.043 1.00 95.31 84 SER A N 1
ATOM 648 C CA . SER A 1 84 ? 10.918 1.809 4.465 1.00 95.31 84 SER A CA 1
ATOM 649 C C . SER A 1 84 ? 9.977 2.867 3.878 1.00 95.31 84 SER A C 1
ATOM 651 O O . SER A 1 84 ? 9.290 2.620 2.887 1.00 95.31 84 SER A O 1
ATOM 653 N N . GLY A 1 85 ? 9.961 4.077 4.447 1.00 94.62 85 GLY A N 1
ATOM 654 C CA . GLY A 1 85 ? 9.173 5.178 3.877 1.00 94.62 85 GLY A CA 1
ATOM 655 C C . GLY A 1 85 ? 9.566 5.510 2.430 1.00 94.62 85 GLY A C 1
ATOM 656 O O . GLY A 1 85 ? 8.712 5.858 1.619 1.00 94.62 85 GLY A O 1
ATOM 657 N N . GLU A 1 86 ? 10.844 5.335 2.086 1.00 94.88 86 GLU A N 1
ATOM 658 C CA . GLU A 1 86 ? 11.350 5.533 0.727 1.00 94.88 86 GLU A CA 1
ATOM 659 C C . GLU A 1 86 ? 10.856 4.437 -0.228 1.00 94.88 86 GLU A C 1
ATOM 661 O O . GLU A 1 86 ? 10.373 4.748 -1.316 1.00 94.88 86 GLU A O 1
ATOM 666 N N . ASP A 1 87 ? 10.894 3.168 0.189 1.00 95.44 87 ASP A N 1
ATOM 667 C CA . ASP A 1 87 ? 10.366 2.053 -0.610 1.00 95.44 87 ASP A CA 1
ATOM 668 C C . ASP A 1 87 ? 8.850 2.183 -0.818 1.00 95.44 87 ASP A C 1
ATOM 670 O O . ASP A 1 87 ? 8.357 1.935 -1.917 1.00 95.44 87 ASP A O 1
ATOM 674 N N . ILE A 1 88 ? 8.109 2.631 0.206 1.00 96.62 88 ILE A N 1
ATOM 675 C CA . ILE A 1 88 ? 6.674 2.929 0.087 1.00 96.62 88 ILE A CA 1
ATOM 676 C C . ILE A 1 88 ? 6.450 4.027 -0.954 1.00 96.62 88 ILE A C 1
ATOM 678 O O . ILE A 1 88 ? 5.607 3.855 -1.830 1.00 96.62 88 ILE A O 1
ATOM 682 N N . SER A 1 89 ? 7.210 5.126 -0.908 1.00 95.69 89 SER A N 1
ATOM 683 C CA . SER A 1 89 ? 7.089 6.210 -1.894 1.00 95.69 89 SER A CA 1
ATOM 684 C C . SER A 1 89 ? 7.335 5.710 -3.318 1.00 95.69 89 SER A C 1
ATOM 686 O O . SER A 1 89 ? 6.547 5.991 -4.218 1.00 95.69 89 SER A O 1
ATOM 688 N N . ARG A 1 90 ? 8.394 4.921 -3.527 1.00 95.50 90 ARG A N 1
ATOM 689 C CA . ARG A 1 90 ? 8.728 4.369 -4.847 1.00 95.50 90 ARG A CA 1
ATOM 690 C C . ARG A 1 90 ? 7.676 3.383 -5.348 1.00 95.50 90 ARG A C 1
ATOM 692 O O . ARG A 1 90 ? 7.350 3.382 -6.534 1.00 95.50 90 ARG A O 1
ATOM 699 N N . LEU A 1 91 ? 7.120 2.562 -4.456 1.00 95.81 91 LEU A N 1
ATOM 700 C CA . LEU A 1 91 ? 6.013 1.671 -4.785 1.00 95.81 91 LEU A CA 1
ATOM 701 C C . LEU A 1 91 ? 4.763 2.473 -5.167 1.00 95.81 91 LEU A C 1
ATOM 703 O O . LEU A 1 91 ? 4.153 2.181 -6.190 1.00 95.81 91 LEU A O 1
ATOM 707 N N . MET A 1 92 ? 4.421 3.517 -4.409 1.00 96.06 92 MET A N 1
ATOM 708 C CA . MET A 1 92 ? 3.298 4.408 -4.719 1.00 96.06 92 MET A CA 1
ATOM 709 C C . MET A 1 92 ? 3.447 5.068 -6.093 1.00 96.06 92 MET A C 1
ATOM 711 O O . MET A 1 92 ? 2.486 5.099 -6.864 1.00 96.06 92 MET A O 1
ATOM 715 N N . ASP A 1 93 ? 4.648 5.533 -6.439 1.00 95.75 93 ASP A N 1
ATOM 716 C CA . ASP A 1 93 ? 4.927 6.088 -7.766 1.00 95.75 93 ASP A CA 1
ATOM 717 C C . ASP A 1 93 ? 4.747 5.043 -8.871 1.00 95.75 93 ASP A C 1
ATOM 719 O O . ASP A 1 93 ? 4.132 5.330 -9.902 1.00 95.75 93 ASP A O 1
ATOM 723 N N . TYR A 1 94 ? 5.216 3.812 -8.649 1.00 95.50 94 TYR A N 1
ATOM 724 C CA . TYR A 1 94 ? 5.013 2.715 -9.592 1.00 95.50 94 TYR A CA 1
ATOM 725 C C . TYR A 1 94 ? 3.529 2.394 -9.803 1.00 95.50 94 TYR A C 1
ATOM 727 O O . TYR A 1 94 ? 3.100 2.314 -10.958 1.00 95.50 94 TYR A O 1
ATOM 735 N N . LEU A 1 95 ? 2.747 2.260 -8.723 1.00 95.56 95 LEU A N 1
ATOM 736 C CA . LEU A 1 95 ? 1.303 2.004 -8.796 1.00 95.56 95 LEU A CA 1
ATOM 737 C C . LEU A 1 95 ? 0.596 3.129 -9.563 1.00 95.56 95 LEU A C 1
ATOM 739 O O . LEU A 1 95 ? -0.178 2.857 -10.476 1.00 95.56 95 LEU A O 1
ATOM 743 N N . ARG A 1 96 ? 0.943 4.393 -9.286 1.00 95.19 96 ARG A N 1
ATOM 744 C CA . ARG A 1 96 ? 0.379 5.563 -9.979 1.00 95.19 96 ARG A CA 1
ATOM 745 C C . ARG A 1 96 ? 0.692 5.554 -11.477 1.00 95.19 96 ARG A C 1
ATOM 747 O O . ARG A 1 96 ? -0.151 5.921 -12.291 1.00 95.19 96 ARG A O 1
ATOM 754 N N . ILE A 1 97 ? 1.906 5.157 -11.860 1.00 93.69 97 ILE A N 1
ATOM 755 C CA . ILE A 1 97 ? 2.297 5.022 -13.271 1.00 93.69 97 ILE A CA 1
ATOM 756 C C . ILE A 1 97 ? 1.530 3.879 -13.943 1.00 93.69 97 ILE A C 1
ATOM 758 O O . ILE A 1 97 ? 1.108 4.040 -15.087 1.00 93.69 97 ILE A O 1
ATOM 762 N N . GLN A 1 98 ? 1.352 2.738 -13.270 1.00 94.12 98 GLN A N 1
ATOM 763 C CA . GLN A 1 98 ? 0.595 1.618 -13.833 1.00 94.12 98 GLN A CA 1
ATOM 764 C C . GLN A 1 98 ? -0.887 1.965 -13.993 1.00 94.12 98 GLN A C 1
ATOM 766 O O . GLN A 1 98 ? -1.448 1.713 -15.054 1.00 94.12 98 GLN A O 1
ATOM 771 N N . ASP A 1 99 ? -1.488 2.630 -13.007 1.00 94.88 99 ASP A N 1
ATOM 772 C CA . ASP A 1 99 ? -2.868 3.107 -13.094 1.00 94.88 99 ASP A CA 1
ATOM 773 C C . ASP A 1 99 ? -3.055 4.034 -14.302 1.00 94.88 99 ASP A C 1
ATOM 775 O O . ASP A 1 99 ? -3.927 3.800 -15.138 1.00 94.88 99 ASP A O 1
ATOM 779 N N . LYS A 1 100 ? -2.151 5.002 -14.490 1.00 93.12 100 LYS A N 1
ATOM 780 C CA . LYS A 1 100 ? -2.155 5.868 -15.681 1.00 93.12 100 LYS A CA 1
ATOM 781 C C . LYS A 1 100 ? -2.028 5.094 -16.991 1.00 93.12 100 LYS A C 1
ATOM 783 O O . LYS A 1 100 ? -2.662 5.456 -17.976 1.00 93.12 100 LYS A O 1
ATOM 788 N N . ARG A 1 101 ? -1.219 4.031 -17.031 1.00 91.06 101 ARG A N 1
ATOM 789 C CA . ARG A 1 101 ? -1.073 3.177 -18.227 1.00 91.06 101 ARG A CA 1
ATOM 790 C C . ARG A 1 101 ? -2.339 2.388 -18.544 1.00 91.06 101 ARG A C 1
ATOM 792 O O . ARG A 1 101 ? -2.577 2.110 -19.713 1.00 91.06 101 ARG A O 1
ATOM 799 N N . LEU A 1 102 ? -3.130 2.048 -17.529 1.00 90.31 102 LEU A N 1
ATOM 800 C CA . LEU A 1 102 ? -4.433 1.401 -17.686 1.00 90.31 102 LEU A CA 1
ATOM 801 C C . LEU A 1 102 ? -5.575 2.392 -17.969 1.00 90.31 102 LEU A C 1
ATOM 803 O O . LEU A 1 102 ? -6.724 1.973 -18.065 1.00 90.31 102 LEU A O 1
ATOM 807 N N . GLY A 1 103 ? -5.277 3.686 -18.130 1.00 90.62 103 GLY A N 1
ATOM 808 C CA . GLY A 1 103 ? -6.281 4.710 -18.423 1.00 90.62 103 GLY A CA 1
ATOM 809 C C . GLY A 1 103 ? -7.005 5.246 -17.189 1.00 90.62 103 GLY A C 1
ATOM 810 O O . GLY A 1 103 ? -8.046 5.880 -17.322 1.00 90.62 103 GLY A O 1
ATOM 811 N N . PHE A 1 104 ? -6.474 5.013 -15.986 1.00 86.62 104 PHE A N 1
ATOM 812 C CA . PHE A 1 104 ? -6.897 5.762 -14.809 1.00 86.62 104 PHE A CA 1
ATOM 813 C C . PHE A 1 104 ? -6.099 7.068 -14.769 1.00 86.62 104 PHE A C 1
ATOM 815 O O . PHE A 1 104 ? -4.920 7.090 -14.407 1.00 86.62 104 PHE A O 1
ATOM 822 N N . ASP A 1 105 ? -6.718 8.171 -15.174 1.00 79.12 105 ASP A N 1
ATOM 823 C CA . ASP A 1 105 ? -6.153 9.512 -15.072 1.00 79.12 105 ASP A CA 1
ATOM 824 C C . ASP A 1 105 ? -7.124 10.460 -14.360 1.00 79.12 105 ASP A C 1
ATOM 826 O O . ASP A 1 105 ? -8.340 10.274 -14.347 1.00 79.12 105 ASP A O 1
ATOM 830 N N . THR A 1 106 ? -6.577 11.467 -13.677 1.00 62.69 106 THR A N 1
ATOM 831 C CA . THR A 1 106 ? -7.370 12.451 -12.935 1.00 62.69 106 THR A CA 1
ATOM 832 C C . THR A 1 106 ? -7.879 13.518 -13.894 1.00 62.69 106 THR A C 1
ATOM 834 O O . THR A 1 106 ? -7.655 14.690 -13.626 1.00 62.69 106 THR A O 1
ATOM 837 N N . GLY A 1 107 ? -8.472 13.147 -15.032 1.00 53.44 107 GLY A N 1
ATOM 838 C CA . GLY A 1 107 ? -9.117 14.069 -15.966 1.00 53.44 107 GLY A CA 1
ATOM 839 C C . GLY A 1 107 ? -8.364 15.384 -16.193 1.00 53.44 107 GLY A C 1
ATOM 840 O O . GLY A 1 107 ? -8.987 16.448 -16.187 1.00 53.44 107 GLY A O 1
ATOM 841 N N . GLU A 1 108 ? -7.038 15.339 -16.361 1.00 47.84 108 GLU A N 1
ATOM 842 C CA . GLU A 1 108 ? -6.310 16.475 -16.926 1.00 47.84 108 GLU A CA 1
ATOM 843 C C . GLU A 1 108 ? -6.498 16.345 -18.432 1.00 47.84 108 GLU A C 1
ATOM 845 O O . GLU A 1 108 ? -5.783 15.598 -19.095 1.00 47.84 108 GLU A O 1
ATOM 850 N N . LYS A 1 109 ? -7.583 16.978 -18.884 1.00 44.00 109 LYS A N 1
ATOM 851 C CA . LYS A 1 109 ? -8.079 17.117 -20.254 1.00 44.00 109 LYS A CA 1
ATOM 852 C C . LYS A 1 109 ? -7.159 16.534 -21.321 1.00 44.00 109 LYS A C 1
ATOM 854 O O . LYS A 1 109 ? -6.082 17.046 -21.614 1.00 44.00 109 LYS A O 1
ATOM 859 N N . ASP A 1 110 ? -7.698 15.508 -21.952 1.00 46.69 110 ASP A N 1
ATOM 860 C CA . ASP A 1 110 ? -7.345 15.056 -23.280 1.00 46.69 110 ASP A CA 1
ATOM 861 C C . ASP A 1 110 ? -7.188 16.245 -24.259 1.00 46.69 110 ASP A C 1
ATOM 863 O O . ASP A 1 110 ? -8.160 16.818 -24.745 1.00 46.69 110 ASP A O 1
ATOM 867 N N . GLU A 1 111 ? -5.945 16.652 -24.523 1.00 50.66 111 GLU A N 1
ATOM 868 C CA . GLU A 1 111 ? -5.553 17.435 -25.706 1.00 50.66 111 GLU A CA 1
ATOM 869 C C . GLU A 1 111 ? -4.840 16.536 -26.738 1.00 50.66 111 GLU A C 1
ATOM 871 O O . GLU A 1 111 ? -4.058 17.006 -27.568 1.00 50.66 111 GLU A O 1
ATOM 876 N N . ARG A 1 112 ? -5.087 15.217 -26.705 1.00 53.19 112 ARG A N 1
ATOM 877 C CA . ARG A 1 112 ? -4.663 14.270 -27.751 1.00 53.19 112 ARG A CA 1
ATOM 878 C C . ARG A 1 112 ? -5.819 13.826 -28.650 1.00 53.19 112 ARG A C 1
ATOM 880 O O . ARG A 1 112 ? -5.558 13.208 -29.678 1.00 53.19 112 ARG A O 1
ATOM 887 N N . GLU A 1 113 ? -7.049 14.242 -28.371 1.00 51.94 113 GLU A N 1
ATOM 888 C CA . GLU A 1 113 ? -8.213 14.098 -29.252 1.00 51.94 113 GLU A CA 1
ATOM 889 C C . GLU A 1 113 ? -8.301 15.222 -30.307 1.00 51.94 113 GLU A C 1
ATOM 891 O O . GLU A 1 113 ? -9.353 15.805 -30.553 1.00 51.94 113 GLU A O 1
ATOM 89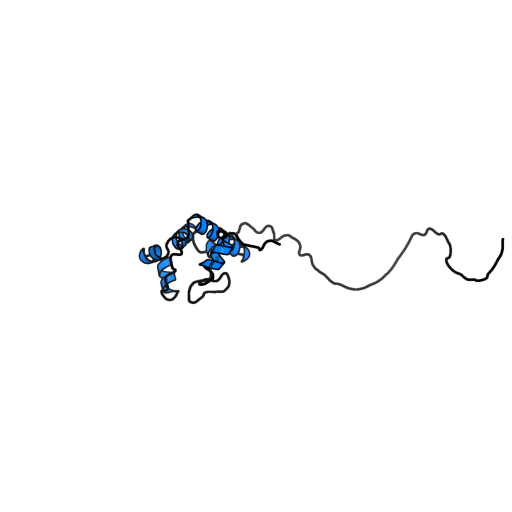6 N N . ASN A 1 114 ? -7.177 15.562 -30.952 1.00 48.25 114 ASN A N 1
ATOM 897 C CA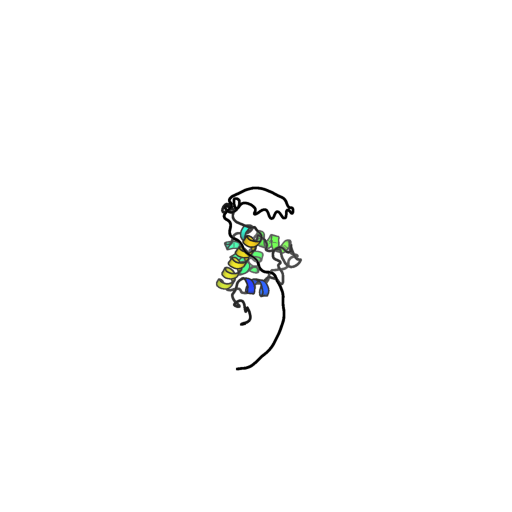 . ASN A 1 114 ? -7.211 16.183 -32.285 1.00 48.25 114 ASN A CA 1
ATOM 898 C C . ASN A 1 114 ? -5.927 15.958 -33.105 1.00 48.25 114 ASN A C 1
ATOM 900 O O . ASN A 1 114 ? -5.480 16.832 -33.851 1.00 48.25 114 ASN A O 1
ATOM 904 N N . ALA A 1 115 ? -5.311 14.782 -32.978 1.00 49.31 115 ALA A N 1
ATOM 905 C CA . ALA A 1 115 ? -4.412 14.297 -34.018 1.00 49.31 115 ALA A CA 1
ATOM 906 C C . ALA A 1 115 ? -5.270 13.558 -35.058 1.00 49.31 115 ALA A C 1
ATOM 908 O O . ALA A 1 115 ? -5.959 12.605 -34.683 1.00 49.31 115 ALA A O 1
ATOM 909 N N . PRO A 1 116 ? -5.288 13.971 -36.340 1.00 43.59 116 PRO A N 1
ATOM 910 C CA . PRO A 1 116 ? -6.061 13.260 -37.344 1.00 43.59 116 PRO A CA 1
ATOM 911 C C . PRO A 1 116 ? -5.571 11.816 -37.416 1.00 43.59 116 PRO A C 1
ATOM 913 O O . PRO A 1 116 ? -4.370 11.558 -37.534 1.00 43.59 116 PRO A O 1
ATOM 916 N N . ALA A 1 117 ? -6.524 10.887 -37.336 1.00 50.34 117 ALA A N 1
ATOM 917 C CA . ALA A 1 117 ? -6.313 9.492 -37.662 1.00 50.34 117 ALA A CA 1
ATOM 918 C C . ALA A 1 117 ? -5.645 9.426 -39.040 1.00 50.34 117 ALA A C 1
ATOM 920 O O . ALA A 1 117 ? -6.258 9.742 -40.060 1.00 50.34 117 ALA A O 1
ATOM 921 N N . GLY A 1 118 ? -4.362 9.063 -39.052 1.00 42.28 118 GLY A N 1
ATOM 922 C CA . GLY A 1 118 ? -3.644 8.687 -40.259 1.00 42.28 118 GLY A CA 1
ATOM 923 C C . GLY A 1 118 ? -4.260 7.402 -40.784 1.00 42.28 118 GLY A C 1
ATOM 924 O O . GLY A 1 118 ? -3.848 6.306 -40.415 1.00 42.28 118 GLY A O 1
ATOM 925 N N . HIS A 1 119 ? -5.309 7.577 -41.578 1.00 52.16 119 HIS A N 1
ATOM 926 C CA . HIS A 1 119 ? -5.980 6.580 -42.385 1.00 52.16 119 HIS A CA 1
ATOM 927 C C . HIS A 1 119 ? -4.928 5.866 -43.234 1.00 52.16 119 HIS A C 1
ATOM 929 O O . HIS A 1 119 ? -4.291 6.466 -44.098 1.00 52.16 119 HIS A O 1
ATOM 935 N N . HIS A 1 120 ? -4.687 4.593 -42.932 1.00 53.78 120 HIS A N 1
ATOM 936 C CA . HIS A 1 120 ? -3.899 3.732 -43.797 1.00 53.78 120 HIS A CA 1
ATOM 937 C C . HIS A 1 120 ? -4.862 3.150 -44.833 1.00 53.78 120 HIS A C 1
ATOM 939 O O . HIS A 1 120 ? -5.388 2.055 -44.642 1.00 53.78 120 HIS A O 1
ATOM 945 N N . ASP A 1 121 ? -5.134 3.911 -45.892 1.00 45.47 121 ASP A N 1
ATOM 946 C CA . ASP A 1 121 ? -5.758 3.366 -47.093 1.00 45.47 121 ASP A CA 1
ATOM 947 C C . ASP A 1 121 ? -4.687 2.695 -47.938 1.00 45.47 121 ASP A C 1
ATOM 949 O O . ASP A 1 121 ? -3.759 3.324 -48.449 1.00 45.47 121 ASP A O 1
ATOM 953 N N . HIS A 1 122 ? -4.825 1.383 -48.060 1.00 53.69 122 HIS A N 1
ATOM 954 C CA . HIS A 1 122 ? -4.327 0.661 -49.212 1.00 53.69 122 HIS A CA 1
ATOM 955 C C . HIS A 1 122 ? -5.429 0.725 -50.266 1.00 53.69 122 HIS A C 1
ATOM 957 O O . HIS A 1 122 ? -6.437 0.039 -50.114 1.00 53.69 122 HIS A O 1
ATOM 963 N N . ASP A 1 123 ? -5.220 1.495 -51.331 1.00 43.19 123 ASP A N 1
ATOM 964 C CA . ASP A 1 123 ? -5.996 1.335 -52.557 1.00 43.19 123 ASP A CA 1
ATOM 965 C C . ASP A 1 123 ? -5.066 1.246 -53.768 1.00 43.19 123 ASP A C 1
ATOM 967 O O . ASP A 1 123 ? -4.054 1.945 -53.880 1.00 43.19 123 ASP A O 1
ATOM 971 N N . HIS A 1 124 ? -5.380 0.264 -54.602 1.00 51.62 124 HIS A N 1
ATOM 972 C CA . HIS A 1 124 ? -4.692 -0.097 -55.831 1.00 51.62 124 HIS A CA 1
ATOM 973 C C . HIS A 1 124 ? -5.228 0.753 -56.999 1.00 51.62 124 HIS A C 1
ATOM 975 O O . HIS A 1 124 ? -6.297 1.344 -56.920 1.00 51.62 124 HIS A O 1
ATOM 981 N N . ASP A 1 125 ? -4.511 0.656 -58.120 1.00 41.12 125 ASP A N 1
ATOM 982 C CA . ASP A 1 125 ? -4.990 0.819 -59.504 1.00 41.12 125 ASP A CA 1
ATOM 983 C C . ASP A 1 125 ? -4.836 2.182 -60.227 1.00 41.12 125 ASP A C 1
ATOM 985 O O . ASP A 1 125 ? -5.551 3.151 -60.007 1.00 41.12 125 ASP A O 1
ATOM 989 N N . HIS A 1 126 ? -3.843 2.171 -61.132 1.00 47.91 126 HIS A N 1
ATOM 990 C CA . HIS A 1 126 ? -3.842 2.499 -62.572 1.00 47.91 126 HIS A CA 1
ATOM 991 C C . HIS A 1 126 ? -4.545 3.731 -63.202 1.00 47.91 126 HIS A C 1
ATOM 993 O O . HIS A 1 126 ? -5.676 4.081 -62.896 1.00 47.91 126 HIS A O 1
ATOM 999 N N . ALA A 1 127 ? -3.880 4.176 -64.296 1.00 44.19 127 ALA A N 1
ATOM 1000 C CA . ALA A 1 127 ? -4.372 4.891 -65.499 1.00 44.19 127 ALA A CA 1
ATOM 1001 C C . ALA A 1 127 ? -4.529 6.427 -65.384 1.00 44.19 127 ALA A C 1
ATOM 1003 O O . ALA A 1 127 ? -4.937 6.923 -64.348 1.00 44.19 127 ALA A O 1
ATOM 1004 N N . HIS A 1 128 ? -4.309 7.289 -66.389 1.00 38.72 128 HIS A N 1
ATOM 1005 C CA . HIS A 1 128 ? -3.636 7.346 -67.706 1.00 38.72 128 HIS A CA 1
ATOM 1006 C C . HIS A 1 128 ? -3.711 8.859 -68.107 1.00 38.72 128 HIS A C 1
ATOM 1008 O O . HIS A 1 128 ? -4.702 9.495 -67.759 1.00 38.72 128 HIS A O 1
ATOM 1014 N N . GLU A 1 129 ? -2.728 9.388 -68.864 1.00 42.66 129 GLU A N 1
ATOM 1015 C CA . GLU A 1 129 ? -2.830 10.545 -69.817 1.00 42.66 129 GLU A CA 1
ATOM 1016 C C . GLU A 1 129 ? -3.001 11.987 -69.243 1.00 42.66 129 GLU A C 1
ATOM 1018 O O . GLU A 1 129 ? -3.646 12.182 -68.226 1.00 42.66 129 GLU A O 1
ATOM 1023 N N . HIS A 1 130 ? -2.475 13.097 -69.799 1.00 42.97 130 HIS A N 1
ATOM 1024 C CA . HIS A 1 130 ? -1.817 13.423 -71.078 1.00 42.97 130 HIS A CA 1
ATOM 1025 C C . HIS A 1 130 ? -1.103 14.810 -70.996 1.00 42.97 130 HIS A C 1
ATOM 1027 O O . HIS A 1 130 ? -1.587 15.692 -70.293 1.00 42.97 130 HIS A O 1
ATOM 1033 N N . GLU A 1 131 ? -0.035 14.981 -71.802 1.00 39.72 131 GLU A N 1
ATOM 1034 C CA . GLU A 1 131 ? 0.450 16.219 -72.484 1.00 39.72 131 GLU A CA 1
ATOM 1035 C C . GLU A 1 131 ? 0.984 17.420 -71.658 1.00 39.72 131 GLU A C 1
ATOM 1037 O O . GLU A 1 131 ? 0.402 17.834 -70.669 1.00 39.72 131 GLU A O 1
ATOM 1042 N N . ALA A 1 132 ? 2.052 18.145 -72.019 1.00 42.38 132 ALA A N 1
ATOM 1043 C CA . ALA A 1 132 ? 3.044 18.102 -73.099 1.00 42.38 132 ALA A CA 1
ATOM 1044 C C . ALA A 1 132 ? 4.156 19.133 -72.772 1.00 42.38 132 ALA A C 1
ATOM 1046 O O . ALA A 1 132 ? 3.849 20.154 -72.161 1.00 42.38 132 ALA A O 1
ATOM 1047 N N . GLN A 1 133 ? 5.404 18.898 -73.214 1.00 53.22 133 GLN A N 1
ATOM 1048 C CA . GLN A 1 133 ? 6.319 19.896 -73.825 1.00 53.22 133 GLN A CA 1
ATOM 1049 C C . GLN A 1 133 ? 7.709 19.288 -74.117 1.00 53.22 133 GLN A C 1
ATOM 1051 O O . GLN A 1 133 ? 8.653 19.365 -73.340 1.00 53.22 133 GLN A O 1
ATOM 1056 N N . GLU A 1 134 ? 7.755 18.620 -75.268 1.00 41.66 134 GLU A N 1
ATOM 1057 C CA . GLU A 1 134 ? 8.784 18.647 -76.317 1.00 41.66 134 GLU A CA 1
ATOM 1058 C C . GLU A 1 134 ? 10.055 19.491 -76.074 1.00 41.66 134 GLU A C 1
ATOM 1060 O O . GLU A 1 134 ? 9.981 20.715 -76.114 1.00 41.66 134 GLU A O 1
ATOM 1065 N N . GLN A 1 135 ? 11.226 18.837 -75.977 1.00 53.47 135 GLN A N 1
ATOM 1066 C CA . GLN A 1 135 ? 12.461 19.248 -76.672 1.00 53.47 135 GLN A CA 1
ATOM 1067 C C . GLN A 1 135 ? 13.279 18.009 -77.071 1.00 53.47 135 GLN A C 1
ATOM 1069 O O . GLN A 1 135 ? 13.562 17.131 -76.259 1.00 53.47 135 GLN A O 1
ATOM 1074 N N . ALA A 1 136 ? 13.607 17.953 -78.359 1.00 44.00 136 ALA A N 1
ATOM 1075 C CA . ALA A 1 136 ? 14.203 16.844 -79.084 1.00 44.00 136 ALA A CA 1
ATOM 1076 C C . ALA A 1 136 ? 15.739 16.905 -79.135 1.00 44.00 136 ALA A C 1
ATOM 1078 O O . ALA A 1 136 ? 16.288 17.975 -79.386 1.00 44.00 136 ALA A O 1
ATOM 1079 N N . HIS A 1 137 ? 16.396 15.747 -78.992 1.00 45.75 137 HIS A N 1
ATOM 1080 C CA . HIS A 1 137 ? 17.578 15.294 -79.756 1.00 45.75 137 HIS A CA 1
ATOM 1081 C C . HIS A 1 137 ? 17.895 13.846 -79.281 1.00 45.75 137 HIS A C 1
ATOM 1083 O O . HIS A 1 137 ? 18.207 13.666 -78.109 1.00 45.75 137 HIS A O 1
ATOM 1089 N N . GLU A 1 138 ? 17.603 12.756 -80.013 1.00 39.88 138 GLU A N 1
ATOM 1090 C CA . GLU A 1 138 ? 18.384 12.247 -81.168 1.00 39.88 138 GLU A CA 1
ATOM 1091 C C . GLU A 1 138 ? 19.820 11.889 -80.674 1.00 39.88 138 GLU A C 1
ATOM 1093 O O . GLU A 1 138 ? 20.553 12.789 -80.291 1.00 39.88 138 GLU A O 1
ATOM 1098 N N . GLN A 1 139 ? 20.315 10.646 -80.525 1.00 48.81 139 GLN A N 1
ATOM 1099 C CA . GLN A 1 139 ? 20.176 9.414 -81.311 1.00 48.81 139 GLN A CA 1
ATOM 1100 C C . GLN A 1 139 ? 20.799 8.185 -80.588 1.00 48.81 139 GLN A C 1
ATOM 1102 O O . GLN A 1 139 ? 21.855 8.294 -79.971 1.00 48.81 139 GLN A O 1
ATOM 1107 N N . ALA A 1 140 ? 20.135 7.033 -80.759 1.00 48.84 140 ALA A N 1
ATOM 1108 C CA . ALA A 1 140 ? 20.640 5.676 -81.038 1.00 48.84 140 ALA A CA 1
ATOM 1109 C C . ALA A 1 140 ? 21.815 5.063 -80.231 1.00 48.84 140 ALA A C 1
ATOM 1111 O O . ALA A 1 140 ? 22.993 5.283 -80.508 1.00 48.84 140 ALA A O 1
ATOM 1112 N N . HIS A 1 141 ? 21.461 4.128 -79.342 1.00 42.75 141 HIS A N 1
ATOM 1113 C CA . HIS A 1 141 ? 22.136 2.825 -79.282 1.00 42.75 141 HIS A CA 1
ATOM 1114 C C . HIS A 1 141 ? 21.652 1.947 -80.453 1.00 42.75 141 HIS A C 1
ATOM 1116 O O . HIS A 1 141 ? 20.665 2.319 -81.078 1.00 42.75 141 HIS A O 1
ATOM 1122 N N . GLU A 1 142 ? 22.318 0.800 -80.672 1.00 36.00 142 GLU A N 1
ATOM 1123 C CA . GLU A 1 142 ? 22.119 -0.202 -81.747 1.00 36.00 142 GLU A CA 1
ATOM 1124 C C . GLU A 1 142 ? 22.895 0.172 -83.039 1.00 36.00 142 GLU A C 1
ATOM 1126 O O . GLU A 1 142 ? 22.755 1.261 -83.568 1.00 36.00 142 GLU A O 1
ATOM 1131 N N . GLU A 1 143 ? 23.844 -0.595 -83.588 1.00 36.84 143 GLU A N 1
ATOM 1132 C CA . GLU A 1 143 ? 23.964 -2.045 -83.734 1.00 36.84 143 GLU A CA 1
ATOM 1133 C C . GLU A 1 143 ? 25.370 -2.445 -84.251 1.00 36.84 143 GLU A C 1
ATOM 1135 O O . GLU A 1 143 ? 25.979 -1.732 -85.040 1.00 36.84 143 GLU A O 1
ATOM 1140 N N . HIS A 1 144 ? 25.795 -3.658 -83.875 1.00 39.66 144 HIS A N 1
ATOM 1141 C CA . HIS A 1 144 ? 26.404 -4.680 -84.747 1.00 39.66 144 HIS A CA 1
ATOM 1142 C C . HIS A 1 144 ? 27.822 -4.542 -85.356 1.00 39.66 144 HIS A C 1
ATOM 1144 O O . HIS A 1 144 ? 28.173 -3.598 -86.051 1.00 39.66 144 HIS A O 1
ATOM 1150 N N . GLY A 1 145 ? 28.546 -5.671 -85.256 1.00 38.78 145 GLY A N 1
ATOM 1151 C CA . GLY A 1 145 ? 29.659 -6.088 -86.127 1.00 38.78 145 GLY A CA 1
ATOM 1152 C C . GLY A 1 145 ? 31.031 -5.682 -85.581 1.00 38.78 145 GLY A C 1
ATOM 1153 O O . GLY A 1 145 ? 31.288 -4.510 -85.378 1.00 38.78 145 GLY A O 1
ATOM 1154 N N . GLY A 1 146 ? 31.967 -6.571 -85.248 1.00 39.25 146 GLY A N 1
ATOM 1155 C CA . GLY A 1 146 ? 32.367 -7.781 -85.962 1.00 39.25 146 GLY A CA 1
ATOM 1156 C C . GLY A 1 146 ? 33.670 -7.495 -86.727 1.00 39.25 146 GLY A C 1
ATOM 1157 O O . GLY A 1 146 ? 33.721 -6.505 -87.443 1.00 39.25 146 GLY A O 1
ATOM 1158 N N . HIS A 1 147 ? 34.660 -8.397 -86.609 1.00 48.12 147 HIS A N 1
ATOM 1159 C CA . HIS A 1 147 ? 35.992 -8.380 -87.262 1.00 48.12 147 HIS A CA 1
ATOM 1160 C C . HIS A 1 147 ? 36.995 -7.339 -86.708 1.00 48.12 147 HIS A C 1
ATOM 1162 O O . HIS A 1 147 ? 36.623 -6.204 -86.471 1.00 48.12 147 HIS A O 1
ATOM 1168 N N . SER A 1 148 ? 38.305 -7.547 -86.542 1.00 46.44 148 SER A N 1
ATOM 1169 C CA . SER A 1 148 ? 39.262 -8.671 -86.490 1.00 46.44 148 SER A CA 1
ATOM 1170 C C . SER A 1 148 ? 40.637 -8.028 -86.743 1.00 46.44 148 SER A C 1
ATOM 1172 O O . SER A 1 148 ? 40.689 -7.277 -87.711 1.00 46.44 148 SER A O 1
ATOM 1174 N N . HIS A 1 149 ? 41.705 -8.420 -86.019 1.00 44.69 149 HIS A N 1
ATOM 1175 C CA . HIS A 1 149 ? 43.120 -8.344 -86.472 1.00 44.69 149 HIS A CA 1
ATOM 1176 C C . HIS A 1 149 ? 43.651 -6.895 -86.768 1.00 44.69 149 HIS A C 1
ATOM 1178 O O . HIS A 1 149 ? 42.882 -5.995 -87.051 1.00 44.69 149 HIS A O 1
ATOM 1184 N N . ASP A 1 150 ? 44.913 -6.477 -86.698 1.00 45.66 150 ASP A N 1
ATOM 1185 C CA . ASP A 1 150 ? 46.237 -7.082 -86.586 1.00 45.66 150 ASP A CA 1
ATOM 1186 C C . ASP A 1 150 ? 47.294 -5.942 -86.711 1.00 45.66 150 ASP A C 1
ATOM 1188 O O . ASP A 1 150 ? 46.989 -4.883 -87.256 1.00 45.66 150 ASP A O 1
ATOM 1192 N N . GLU A 1 151 ? 48.492 -6.203 -86.176 1.00 42.25 151 GLU A N 1
ATOM 1193 C CA . GLU A 1 151 ? 49.831 -5.643 -86.469 1.00 42.25 151 GLU A CA 1
ATOM 1194 C C . GLU A 1 151 ? 50.203 -4.142 -86.366 1.00 42.25 151 GLU A C 1
ATOM 1196 O O . GLU A 1 151 ? 49.561 -3.233 -86.891 1.00 42.25 151 GLU A O 1
ATOM 1201 N N . GLY A 1 152 ? 51.371 -3.924 -85.733 1.00 52.25 152 GLY A N 1
ATOM 1202 C CA . GLY A 1 152 ? 52.117 -2.665 -85.640 1.00 52.25 152 GLY A CA 1
ATOM 1203 C C . GLY A 1 152 ? 53.192 -2.689 -84.561 1.00 52.25 152 GLY A C 1
ATOM 1204 O O . GLY A 1 152 ? 52.945 -2.072 -83.502 1.00 52.25 152 GLY A O 1
#

Foldseek 3Di:
DPPPPDPCLALVNCCVPPPVVQEAAPPAHDLRAGHLQCVPPVDPLVVQLVCLQPLPCCCVVCVVVSVVRCVVNVVHGDDNPNDDSSSSVNNSVVSVVSNVVVVDDPCPDPPVVPDPPPDPDDDDDDDDDDDDDDDDDDDDDDDDDDDDDDDD